Protein AF-A0A950EI61-F1 (afdb_monomer)

Secondary structure (DSSP, 8-state):
--SEEEEEEEETTEEEEEEEE--GGG-EEEEEE-TTS-EEEEEEEEEEEEEEEEEEEETTEEEEEEEEEEEEEEEEEEEE--

Mean predicted aligned error: 3.06 Å

Radius of gyration: 15.69 Å; Cα contacts (8 Å, |Δi|>4): 183; chains: 1; bounding box: 33×26×42 Å

Foldseek 3Di:
DPQWDWDWDDDDQKIKIKIKGHDPVQWDWDWDADPVRAIKIKIKGQFIWMKIFMWGDDPNDTDTPDIDTDGGGDIDMDMDGD

Sequence (82 aa):
GLPTWTVRGRVGRRRLQVTVTQPAEACVAVPYTDPDGATATCTNTERADVEVVLERRSGGAWAIERRWELDGTAHAEVGTRP

Nearest PDB structures (foldseek):
  4ylb-assembly1_D  TM=3.793E-01  e=4.180E+00  Saccharolobus solfataricus 98/2
  4ylc-assembly1_C  TM=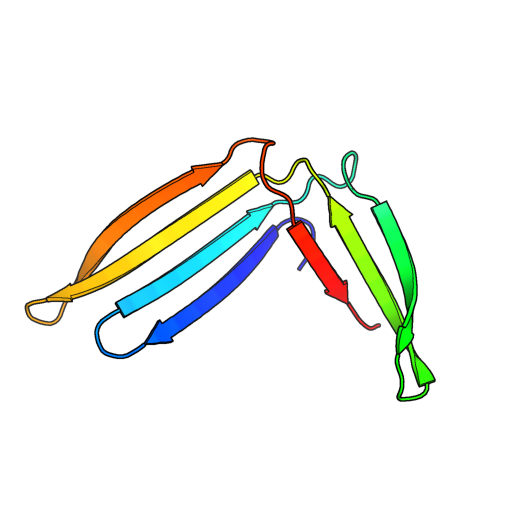3.857E-01  e=5.151E+00  Saccharolobus sol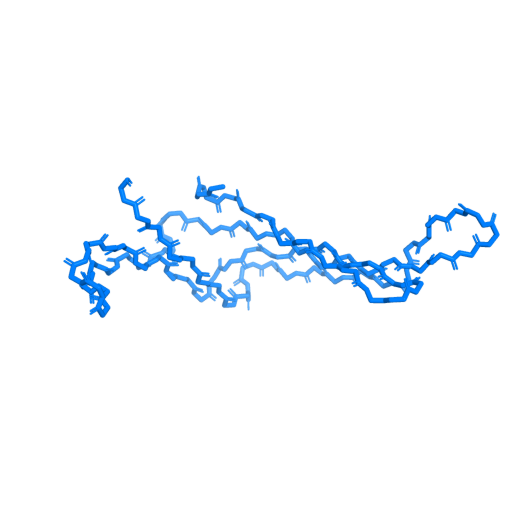fataricus 98/2
  3h4z-assembly3_C  TM=3.722E-01  e=5.427E+00  Escherichia coli
  5tod-assembly2_A  TM=2.919E-01  e=5.427E+00  Homo sapiens
  7lih-assembly1_T  TM=2.313E-01  e=7.4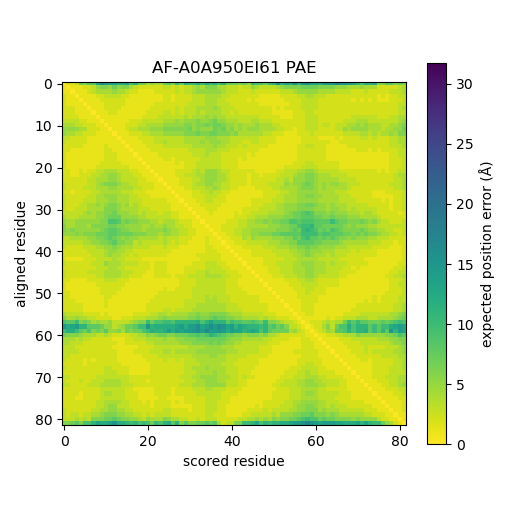25E+00  Mayaro virus

Structure (mmCIF, N/CA/C/O backbone):
data_AF-A0A950EI61-F1
#
_entry.id   AF-A0A950EI61-F1
#
loop_
_atom_site.group_PDB
_atom_site.id
_atom_site.type_symbol
_atom_site.label_atom_id
_atom_site.label_alt_id
_atom_site.label_comp_id
_atom_site.label_asym_id
_atom_site.label_entity_id
_atom_site.label_seq_id
_atom_site.pdbx_PDB_ins_code
_atom_site.Cartn_x
_atom_site.Cartn_y
_atom_site.Cartn_z
_atom_site.occupancy
_atom_site.B_iso_or_equiv
_atom_site.auth_seq_id
_atom_site.auth_comp_id
_atom_site.auth_asym_id
_atom_site.auth_atom_id
_atom_site.pdbx_PDB_model_num
ATOM 1 N N . GLY A 1 1 ? 5.611 4.127 7.719 1.00 84.19 1 GLY A N 1
ATOM 2 C CA . GLY A 1 1 ? 4.703 3.748 8.820 1.00 84.19 1 GLY A CA 1
ATOM 3 C C . GLY A 1 1 ? 3.321 4.247 8.469 1.00 84.19 1 GLY A C 1
ATOM 4 O O . GLY A 1 1 ? 3.116 4.595 7.322 1.00 84.19 1 GLY A O 1
ATOM 5 N N . LEU A 1 2 ? 2.373 4.312 9.394 1.00 92.19 2 LEU A N 1
ATOM 6 C CA . LEU A 1 2 ? 1.147 5.079 9.137 1.00 92.19 2 LEU A CA 1
ATOM 7 C C . LEU A 1 2 ? 1.428 6.588 9.294 1.00 92.19 2 LEU A C 1
ATOM 9 O O . LEU A 1 2 ? 2.331 6.942 10.055 1.00 92.19 2 LEU A O 1
ATOM 13 N N . PRO A 1 3 ? 0.710 7.473 8.578 1.00 95.88 3 PRO A N 1
ATOM 14 C CA . PRO A 1 3 ? -0.316 7.163 7.575 1.00 95.88 3 PRO A CA 1
ATOM 15 C C . PRO A 1 3 ? 0.272 6.763 6.213 1.00 95.88 3 PRO A C 1
ATOM 17 O O . PRO A 1 3 ? -0.411 6.101 5.437 1.00 95.88 3 PRO A O 1
ATOM 20 N N . THR A 1 4 ? 1.536 7.111 5.939 1.00 97.88 4 THR A N 1
ATOM 21 C CA . THR A 1 4 ? 2.176 6.890 4.634 1.00 97.88 4 THR A CA 1
ATOM 22 C C . THR A 1 4 ? 3.315 5.880 4.690 1.00 97.88 4 THR A C 1
ATOM 24 O O . THR A 1 4 ? 4.314 6.046 5.407 1.00 97.88 4 THR A O 1
ATOM 27 N N . TRP A 1 5 ? 3.210 4.844 3.866 1.00 97.69 5 TRP A N 1
ATOM 28 C CA . TRP A 1 5 ? 4.211 3.793 3.744 1.00 97.69 5 TRP A CA 1
ATOM 29 C C . TRP A 1 5 ? 4.533 3.477 2.287 1.00 97.69 5 TRP A C 1
ATOM 31 O O . TRP A 1 5 ? 3.813 3.838 1.360 1.00 97.69 5 TRP A O 1
ATOM 41 N N . THR A 1 6 ? 5.679 2.829 2.085 1.00 98.12 6 THR A N 1
ATOM 42 C CA . THR A 1 6 ? 6.187 2.514 0.752 1.00 98.12 6 THR A CA 1
ATOM 43 C C . THR A 1 6 ? 6.635 1.067 0.685 1.00 98.12 6 THR A C 1
ATOM 45 O O . THR A 1 6 ? 7.421 0.620 1.521 1.00 98.12 6 THR A O 1
ATOM 48 N N . VAL A 1 7 ? 6.208 0.366 -0.362 1.00 97.38 7 VAL A N 1
ATOM 49 C CA . VAL A 1 7 ? 6.737 -0.944 -0.747 1.00 97.38 7 VAL A CA 1
ATOM 50 C C . VAL A 1 7 ? 7.620 -0.771 -1.972 1.00 97.38 7 VAL A C 1
ATOM 52 O O . VAL A 1 7 ? 7.268 -0.079 -2.927 1.00 97.38 7 VAL A O 1
ATOM 55 N N . ARG A 1 8 ? 8.795 -1.402 -1.948 1.00 98.19 8 ARG A N 1
ATOM 56 C CA . ARG A 1 8 ? 9.730 -1.415 -3.074 1.00 98.19 8 ARG A CA 1
ATOM 57 C C . ARG A 1 8 ? 10.027 -2.849 -3.472 1.00 98.19 8 ARG A C 1
ATOM 59 O O . ARG A 1 8 ? 10.288 -3.688 -2.617 1.00 98.19 8 ARG A O 1
ATOM 66 N N . GLY A 1 9 ? 10.034 -3.110 -4.773 1.00 97.94 9 GLY A N 1
ATOM 67 C CA . GLY A 1 9 ? 10.345 -4.419 -5.339 1.00 97.94 9 GLY A CA 1
ATOM 68 C C . GLY A 1 9 ? 11.223 -4.295 -6.575 1.00 97.94 9 GLY A C 1
ATOM 69 O O . GLY A 1 9 ? 11.217 -3.273 -7.259 1.00 97.94 9 GLY A O 1
ATOM 70 N N . ARG A 1 10 ? 12.000 -5.333 -6.888 1.00 97.50 10 ARG A N 1
ATOM 71 C CA . ARG A 1 10 ? 12.813 -5.380 -8.110 1.00 97.50 10 ARG A CA 1
ATOM 72 C C . ARG A 1 10 ? 12.815 -6.783 -8.695 1.00 97.50 10 ARG A C 1
ATOM 74 O O . ARG A 1 10 ? 13.126 -7.733 -7.989 1.00 97.50 10 ARG A O 1
ATOM 81 N N . VAL A 1 11 ? 12.548 -6.890 -9.994 1.00 96.56 11 VAL A N 1
ATOM 82 C CA . VAL A 1 11 ? 12.616 -8.141 -10.761 1.00 96.56 11 VAL A CA 1
ATOM 83 C C . VAL A 1 11 ? 13.335 -7.870 -12.079 1.00 96.56 11 VAL A C 1
ATOM 85 O O . VAL A 1 11 ? 12.871 -7.104 -12.926 1.00 96.56 11 VAL A O 1
ATOM 88 N N . GLY A 1 12 ? 14.507 -8.483 -12.254 1.00 95.69 12 GLY A N 1
ATOM 89 C CA . GLY A 1 12 ? 15.354 -8.278 -13.429 1.00 95.69 12 GLY A CA 1
ATOM 90 C C . GLY A 1 12 ? 15.683 -6.799 -13.662 1.00 95.69 12 GLY A C 1
ATOM 91 O O . GLY A 1 12 ? 16.257 -6.128 -12.804 1.00 95.69 12 GLY A O 1
ATOM 92 N N . ARG A 1 13 ? 15.311 -6.285 -14.841 1.00 97.25 13 ARG A N 1
ATOM 93 C CA . ARG A 1 13 ? 15.500 -4.877 -15.235 1.00 97.25 13 ARG A CA 1
ATOM 94 C C . ARG A 1 13 ? 14.306 -3.987 -14.897 1.00 97.25 13 ARG A C 1
ATOM 96 O O . ARG A 1 13 ? 14.213 -2.904 -15.462 1.00 97.25 13 ARG A O 1
ATOM 103 N N . ARG A 1 14 ? 13.399 -4.424 -14.023 1.00 98.31 14 ARG A N 1
ATOM 104 C CA . ARG A 1 14 ? 12.256 -3.634 -13.553 1.00 98.31 14 ARG A CA 1
ATOM 105 C C . ARG A 1 14 ? 12.332 -3.414 -12.053 1.00 98.31 14 ARG A C 1
ATOM 107 O O . ARG A 1 14 ? 12.703 -4.333 -11.324 1.00 98.31 14 ARG A O 1
ATOM 114 N N . ARG A 1 15 ? 11.965 -2.221 -11.593 1.00 98.06 15 ARG A N 1
ATOM 115 C CA . ARG A 1 15 ? 11.721 -1.942 -10.174 1.00 98.06 15 ARG A CA 1
ATOM 116 C C . ARG A 1 15 ? 10.373 -1.259 -9.998 1.00 98.06 15 ARG A C 1
ATOM 118 O O . ARG A 1 15 ? 9.958 -0.491 -10.858 1.00 98.06 15 ARG A O 1
ATOM 125 N N . LEU A 1 16 ? 9.714 -1.586 -8.900 1.00 98.50 16 LEU A N 1
ATOM 126 C CA . LEU A 1 16 ? 8.406 -1.101 -8.502 1.00 98.50 16 LEU A CA 1
ATOM 127 C C . LEU A 1 16 ? 8.569 -0.289 -7.218 1.00 98.50 16 LEU A C 1
ATOM 129 O O . LEU A 1 16 ? 9.248 -0.741 -6.292 1.00 98.50 16 LEU A O 1
ATOM 133 N N . GLN A 1 17 ? 7.922 0.866 -7.155 1.00 98.69 17 GLN A N 1
ATOM 134 C CA . GLN A 1 17 ? 7.652 1.585 -5.920 1.00 98.69 17 GLN A CA 1
ATOM 135 C C . GLN A 1 17 ? 6.144 1.797 -5.813 1.00 98.69 17 GLN A C 1
ATOM 137 O O . GLN A 1 17 ? 5.534 2.313 -6.743 1.00 98.69 17 GLN A O 1
ATOM 142 N N . VAL A 1 18 ? 5.559 1.391 -4.692 1.00 98.62 18 VAL A N 1
ATOM 143 C CA . VAL A 1 18 ? 4.165 1.673 -4.343 1.00 98.62 18 VAL A CA 1
ATOM 144 C C . VAL A 1 18 ? 4.186 2.541 -3.100 1.00 98.62 18 VAL A C 1
ATOM 146 O O . VAL A 1 18 ? 4.677 2.092 -2.065 1.00 98.62 18 VAL A O 1
ATOM 149 N N . THR A 1 19 ? 3.701 3.771 -3.204 1.00 98.75 19 THR A N 1
ATOM 150 C CA . THR A 1 19 ? 3.514 4.678 -2.070 1.00 98.75 19 THR A CA 1
ATOM 151 C C . THR A 1 19 ? 2.034 4.700 -1.734 1.00 98.75 19 THR A C 1
ATOM 153 O O . THR A 1 19 ? 1.222 4.952 -2.616 1.00 98.75 19 THR A O 1
ATOM 156 N N . VAL A 1 20 ? 1.695 4.429 -0.480 1.00 98.69 20 VAL A N 1
ATOM 157 C CA . VAL A 1 20 ? 0.319 4.374 0.017 1.00 98.69 20 VAL A CA 1
ATOM 158 C C . VAL A 1 20 ? 0.170 5.387 1.138 1.00 98.69 20 VAL A C 1
ATOM 160 O O . VAL A 1 20 ? 0.989 5.384 2.057 1.00 98.69 20 VAL A O 1
ATOM 163 N N . THR A 1 21 ? -0.878 6.202 1.094 1.00 98.62 21 THR A N 1
ATOM 164 C CA . THR A 1 21 ? -1.317 7.059 2.199 1.00 98.62 21 THR A CA 1
ATOM 165 C C . THR A 1 21 ? -2.705 6.615 2.641 1.00 98.62 21 THR A C 1
ATOM 167 O O . THR A 1 21 ? -3.627 6.559 1.834 1.00 98.62 21 THR A O 1
ATOM 170 N N . GLN A 1 22 ? -2.848 6.283 3.924 1.00 97.75 22 GLN A N 1
ATOM 171 C CA . GLN A 1 22 ? -4.107 5.860 4.538 1.00 97.75 22 GLN A CA 1
ATOM 172 C C . GLN A 1 22 ? -4.559 6.937 5.542 1.00 97.75 22 GLN A C 1
ATOM 174 O O . GLN A 1 22 ? -3.979 7.012 6.632 1.00 97.75 22 GLN A O 1
ATOM 179 N N . PRO A 1 23 ? -5.537 7.798 5.198 1.00 95.06 23 PRO A N 1
ATOM 180 C CA . PRO A 1 23 ? -6.068 8.807 6.115 1.00 95.06 23 PRO A CA 1
ATOM 181 C C . PRO A 1 23 ? -6.672 8.131 7.348 1.00 95.06 23 PRO A C 1
ATOM 183 O O . PRO A 1 23 ? -7.466 7.197 7.218 1.00 95.06 23 PRO A O 1
ATOM 186 N N . ALA A 1 24 ? -6.288 8.565 8.549 1.00 94.88 24 ALA A N 1
ATOM 187 C CA . ALA A 1 24 ? -6.648 7.873 9.789 1.00 94.88 24 ALA A CA 1
ATOM 188 C C . ALA A 1 24 ? -8.170 7.826 10.011 1.00 94.88 24 ALA A C 1
ATOM 190 O O . ALA A 1 24 ? -8.703 6.824 10.478 1.00 94.88 24 ALA A O 1
ATOM 191 N N . GLU A 1 25 ? -8.871 8.884 9.614 1.00 96.31 25 GLU A N 1
ATOM 192 C CA . GLU A 1 25 ? -10.326 9.022 9.639 1.00 96.31 25 GLU A CA 1
ATOM 193 C C . GLU A 1 25 ? -11.060 8.040 8.715 1.00 96.31 25 GLU A C 1
ATOM 195 O O . GLU A 1 25 ? -12.247 7.785 8.905 1.00 96.31 25 GLU A O 1
ATOM 200 N N . ALA A 1 26 ? -10.356 7.478 7.731 1.00 96.12 26 ALA A N 1
ATOM 201 C CA . ALA A 1 26 ? -10.879 6.508 6.780 1.00 96.12 26 ALA A CA 1
ATOM 202 C C . ALA A 1 26 ? -10.355 5.086 7.042 1.00 96.12 26 ALA A C 1
ATOM 204 O O . ALA A 1 26 ? -10.548 4.201 6.207 1.00 96.12 26 ALA A O 1
ATOM 205 N N . CYS A 1 27 ? -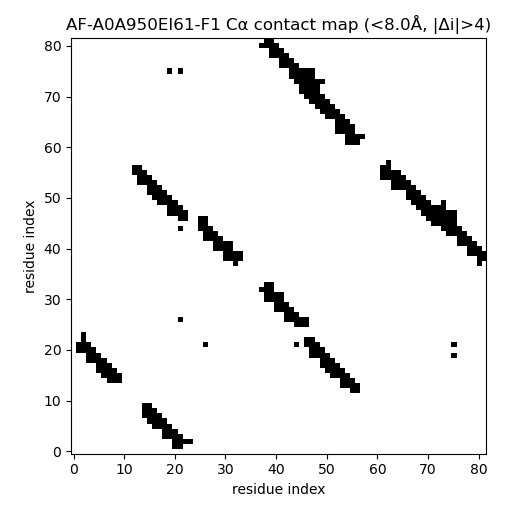9.678 4.860 8.172 1.00 97.94 27 CYS A N 1
ATOM 206 C CA . CYS A 1 27 ? -9.099 3.570 8.530 1.00 97.94 27 CYS A CA 1
ATOM 207 C C . CYS A 1 27 ? -9.914 2.828 9.593 1.00 97.94 27 CYS A C 1
ATOM 209 O O . CYS A 1 27 ? -10.461 3.421 10.522 1.00 97.94 27 CYS A O 1
ATOM 211 N N . VAL A 1 28 ? -9.886 1.501 9.512 1.00 98.00 28 VAL A N 1
ATOM 212 C CA . VAL A 1 28 ? -10.272 0.590 10.591 1.00 98.00 28 VAL A CA 1
ATOM 213 C C . VAL A 1 28 ? -9.006 -0.066 11.132 1.00 98.00 28 VAL A C 1
ATOM 215 O O . VAL A 1 28 ? -8.227 -0.632 10.367 1.00 98.00 28 VAL A O 1
ATOM 218 N N . ALA A 1 29 ? -8.800 0.005 12.448 1.00 97.12 29 ALA A N 1
ATOM 219 C CA . ALA A 1 29 ? -7.689 -0.648 13.135 1.00 97.12 29 ALA A CA 1
ATOM 220 C C . ALA A 1 29 ? -8.213 -1.792 14.011 1.00 97.12 29 ALA A C 1
ATOM 222 O O . ALA A 1 29 ? -9.032 -1.569 14.904 1.00 97.12 29 ALA A O 1
ATOM 223 N N . VAL A 1 30 ? -7.738 -3.012 13.761 1.00 97.44 30 VAL A N 1
ATOM 224 C CA . VAL A 1 30 ? -8.178 -4.230 14.449 1.00 97.44 30 VAL A CA 1
ATOM 225 C C . VAL A 1 30 ? -6.984 -4.888 15.147 1.00 97.44 30 VAL A C 1
ATOM 227 O O . VAL A 1 30 ? -6.034 -5.288 14.467 1.00 97.44 30 VAL A O 1
ATOM 230 N N . PRO A 1 31 ? -6.996 -5.018 16.487 1.00 97.06 31 PRO A N 1
ATOM 231 C CA . PRO A 1 31 ? -5.980 -5.778 17.201 1.00 97.06 31 PRO A CA 1
ATOM 232 C C . PRO A 1 31 ? -6.205 -7.284 17.025 1.00 97.06 31 PRO A C 1
ATOM 234 O O . PRO A 1 31 ? -7.342 -7.758 17.025 1.00 97.06 31 PRO A O 1
ATOM 237 N N . TYR A 1 32 ? -5.120 -8.045 16.918 1.00 96.00 32 TYR A N 1
ATOM 238 C CA . TYR A 1 32 ? -5.151 -9.502 16.831 1.00 96.00 32 TYR A CA 1
ATOM 239 C C . TYR A 1 32 ? -3.901 -10.129 17.462 1.00 96.00 32 TYR A C 1
ATOM 241 O O . TYR A 1 32 ? -2.933 -9.444 17.803 1.00 96.00 32 TYR A O 1
ATOM 249 N N . THR A 1 33 ? -3.944 -11.447 17.647 1.00 97.00 33 THR A N 1
ATOM 250 C CA . THR A 1 33 ? -2.809 -12.244 18.118 1.00 97.00 33 THR A CA 1
ATOM 251 C C . THR A 1 33 ? -2.245 -13.027 16.942 1.00 97.00 33 THR A C 1
ATOM 253 O O . THR A 1 33 ? -2.972 -13.779 16.292 1.00 97.00 33 THR A O 1
ATOM 256 N N . ASP A 1 34 ? -0.962 -12.834 16.658 1.00 94.31 34 ASP A N 1
ATOM 257 C CA . ASP A 1 34 ? -0.240 -13.598 15.647 1.00 94.31 34 ASP A CA 1
ATOM 258 C C . ASP A 1 34 ? -0.091 -15.075 16.071 1.00 94.31 34 ASP A C 1
ATOM 260 O O . ASP A 1 34 ? -0.173 -15.397 17.260 1.00 94.31 34 ASP A O 1
ATOM 264 N N . PRO A 1 35 ? 0.177 -16.006 15.133 1.00 95.00 35 PRO A N 1
ATOM 265 C CA . PRO A 1 35 ? 0.366 -17.426 15.456 1.00 95.00 35 PRO A CA 1
ATOM 266 C C . PRO A 1 35 ? 1.505 -17.717 16.446 1.00 95.00 35 PRO A C 1
ATOM 268 O O . PRO A 1 35 ? 1.523 -18.776 17.067 1.00 95.00 35 PRO A O 1
ATOM 271 N N . ASP A 1 36 ? 2.457 -16.792 16.587 1.00 95.94 36 ASP A N 1
ATOM 272 C CA . ASP A 1 36 ? 3.555 -16.855 17.558 1.00 95.94 36 ASP A CA 1
ATOM 273 C C . ASP A 1 36 ? 3.166 -16.334 18.959 1.00 95.94 36 ASP A C 1
ATOM 275 O O . ASP A 1 36 ? 3.997 -16.323 19.866 1.00 95.94 36 ASP A O 1
ATOM 279 N N . GLY A 1 37 ? 1.908 -15.925 19.154 1.00 96.00 37 GLY A N 1
ATOM 280 C CA . GLY A 1 37 ? 1.379 -15.388 20.407 1.00 96.00 37 GLY A CA 1
ATOM 281 C C . GLY A 1 37 ? 1.616 -13.888 20.608 1.00 96.00 37 GLY A C 1
ATOM 282 O O . GLY A 1 37 ? 1.128 -13.337 21.596 1.00 96.00 37 GLY A O 1
ATOM 283 N N . ALA A 1 38 ? 2.331 -13.208 19.705 1.00 96.12 38 ALA A N 1
ATOM 284 C CA . ALA A 1 38 ? 2.544 -11.766 19.795 1.00 96.12 38 ALA A CA 1
ATOM 285 C C . ALA A 1 38 ? 1.262 -10.984 19.466 1.00 96.12 38 ALA A C 1
ATOM 287 O O . ALA A 1 38 ? 0.431 -11.426 18.674 1.00 96.12 38 ALA A O 1
ATOM 288 N N . THR A 1 39 ? 1.098 -9.797 20.052 1.00 97.25 39 THR A N 1
ATOM 289 C CA . THR A 1 39 ? 0.026 -8.877 19.656 1.00 97.25 39 THR A CA 1
ATOM 290 C C . THR A 1 39 ? 0.437 -8.065 18.432 1.00 97.25 39 THR A C 1
ATOM 292 O O . THR A 1 39 ? 1.588 -7.646 18.290 1.00 97.25 39 THR A O 1
ATOM 295 N N . ALA A 1 40 ? -0.529 -7.819 17.557 1.00 97.12 40 ALA A N 1
ATOM 296 C CA . ALA A 1 40 ? -0.377 -6.993 16.374 1.00 97.12 40 ALA A CA 1
ATOM 297 C C . ALA A 1 40 ? -1.652 -6.177 16.131 1.00 97.12 40 ALA A C 1
ATOM 299 O O . ALA A 1 40 ? -2.723 -6.484 16.659 1.00 97.12 40 ALA A O 1
ATOM 300 N N . THR A 1 41 ? -1.530 -5.136 15.316 1.00 97.12 41 THR A N 1
ATOM 301 C CA . THR A 1 41 ? -2.653 -4.323 14.845 1.00 97.12 41 THR A CA 1
ATOM 302 C C . THR A 1 41 ? -2.651 -4.326 13.330 1.00 97.12 41 THR A C 1
ATOM 304 O O . THR A 1 41 ? -1.645 -3.977 12.715 1.00 97.12 41 THR A O 1
ATOM 307 N N . CYS A 1 42 ? -3.777 -4.704 12.734 1.00 96.88 42 CYS A N 1
ATOM 308 C CA . CYS A 1 42 ? -4.031 -4.550 11.311 1.00 96.88 42 CYS A CA 1
ATOM 309 C C . CYS A 1 42 ? -4.776 -3.230 11.101 1.00 96.88 42 CYS A C 1
ATOM 311 O O . CYS A 1 42 ? -5.836 -3.027 11.692 1.00 96.88 42 CYS A O 1
ATOM 313 N N . THR A 1 43 ? -4.224 -2.338 10.281 1.00 97.88 43 THR A N 1
ATOM 314 C CA . THR A 1 43 ? -4.892 -1.100 9.870 1.00 97.88 43 THR A CA 1
ATOM 315 C C . THR A 1 43 ? -5.238 -1.185 8.394 1.00 97.88 43 THR A C 1
ATOM 317 O O . THR A 1 43 ? -4.337 -1.274 7.557 1.00 97.88 43 THR A O 1
ATOM 320 N N . ASN A 1 44 ? -6.533 -1.124 8.093 1.00 97.94 44 ASN A N 1
ATOM 321 C CA . ASN A 1 44 ? -7.102 -1.255 6.758 1.00 97.94 44 ASN A CA 1
ATOM 322 C C . ASN A 1 44 ? -7.896 -0.001 6.353 1.00 97.94 44 ASN A C 1
ATOM 324 O O . ASN A 1 44 ? -8.508 0.646 7.204 1.00 97.94 44 ASN A O 1
ATOM 328 N N . THR A 1 45 ? -7.928 0.320 5.060 1.00 98.25 45 THR A N 1
ATOM 329 C CA . THR A 1 45 ? -8.856 1.295 4.474 1.00 98.25 45 THR A CA 1
ATOM 330 C C . THR A 1 45 ? -9.274 0.897 3.056 1.00 98.25 45 THR A C 1
ATOM 332 O O . THR A 1 45 ? -8.474 0.369 2.290 1.00 98.25 45 THR A O 1
ATOM 335 N N . GLU A 1 46 ? -10.510 1.233 2.679 1.00 97.94 46 GLU A N 1
ATOM 336 C CA . GLU A 1 46 ? -11.023 1.170 1.296 1.00 97.94 46 GLU A CA 1
ATOM 337 C C . GLU A 1 46 ? -10.827 2.498 0.529 1.00 97.94 46 GLU A C 1
ATOM 339 O O . GLU A 1 46 ? -11.346 2.678 -0.574 1.00 97.94 46 GLU A O 1
ATOM 344 N N . ARG A 1 47 ? -10.167 3.484 1.153 1.00 97.88 47 ARG A N 1
ATOM 345 C CA . ARG A 1 47 ? -10.078 4.883 0.701 1.00 97.88 47 ARG A CA 1
ATOM 346 C C . ARG A 1 47 ? -8.649 5.428 0.786 1.00 97.88 47 ARG A C 1
ATOM 348 O O . ARG A 1 47 ? -8.448 6.575 1.171 1.00 97.88 47 ARG A O 1
ATOM 355 N N . ALA A 1 48 ? -7.653 4.609 0.462 1.00 98.38 48 ALA A N 1
ATOM 356 C CA . ALA A 1 48 ? -6.268 5.061 0.392 1.00 98.38 48 ALA A CA 1
ATOM 357 C C . ALA A 1 48 ? -5.975 5.828 -0.903 1.00 98.38 48 ALA A C 1
ATOM 359 O O . ALA A 1 48 ? -6.548 5.539 -1.962 1.00 98.38 48 ALA A O 1
ATOM 360 N N . ASP A 1 49 ? -4.987 6.714 -0.807 1.00 98.62 49 ASP A N 1
ATOM 361 C CA . ASP A 1 49 ? -4.296 7.290 -1.955 1.00 98.62 49 ASP A CA 1
ATOM 362 C C . ASP A 1 49 ? -3.072 6.437 -2.274 1.00 98.62 49 ASP A C 1
ATOM 364 O O . ASP A 1 49 ? -2.272 6.123 -1.383 1.00 98.62 49 ASP A O 1
ATOM 368 N N . VAL A 1 50 ? -2.908 6.051 -3.538 1.00 98.69 50 VAL A N 1
ATOM 369 C CA . VAL A 1 50 ? -1.804 5.188 -3.964 1.00 98.69 50 VAL A CA 1
ATOM 370 C C . VAL A 1 50 ? -1.146 5.705 -5.233 1.00 98.69 50 VAL A C 1
ATOM 372 O O . VAL A 1 50 ? -1.787 5.899 -6.262 1.00 98.69 50 VAL A O 1
ATOM 375 N N . GLU A 1 51 ? 0.178 5.829 -5.178 1.00 98.81 51 GLU A N 1
ATOM 376 C CA . GLU A 1 51 ? 1.031 6.016 -6.346 1.00 98.81 51 GLU A CA 1
ATOM 377 C C . GLU A 1 51 ? 1.800 4.721 -6.625 1.00 98.81 51 GLU A C 1
ATOM 379 O O . GLU A 1 51 ? 2.564 4.236 -5.786 1.00 98.81 51 GLU A O 1
ATOM 384 N N . VAL A 1 52 ? 1.636 4.173 -7.829 1.00 98.69 52 VAL A N 1
ATOM 385 C CA . VAL A 1 52 ? 2.394 3.016 -8.313 1.00 98.69 52 VAL A CA 1
ATOM 386 C C . VAL A 1 52 ? 3.337 3.469 -9.418 1.00 98.69 52 VAL A C 1
ATOM 388 O O . VAL A 1 52 ? 2.896 3.863 -10.496 1.00 98.69 52 VAL A O 1
ATOM 391 N N . VAL A 1 53 ? 4.644 3.358 -9.190 1.00 98.81 53 VAL A N 1
ATOM 392 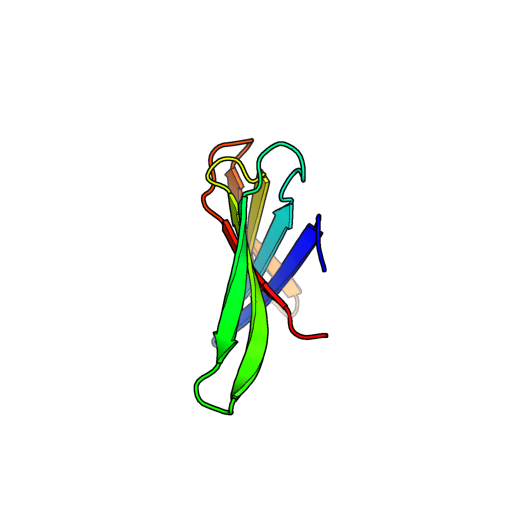C CA . VAL A 1 53 ? 5.687 3.678 -10.171 1.00 98.81 53 VAL A CA 1
ATOM 393 C C . VAL A 1 53 ? 6.426 2.406 -10.568 1.00 98.81 53 VAL A C 1
ATOM 395 O O . VAL A 1 53 ? 7.097 1.775 -9.749 1.00 98.81 53 VAL A O 1
ATOM 398 N N . LEU A 1 54 ? 6.335 2.039 -11.845 1.00 98.69 54 LEU A N 1
ATOM 399 C CA . LEU A 1 54 ? 7.127 0.975 -12.451 1.00 98.69 54 LEU A CA 1
ATOM 400 C C . LEU A 1 54 ? 8.208 1.599 -13.328 1.00 98.69 54 LEU A C 1
ATOM 402 O O . LEU A 1 54 ? 7.912 2.328 -14.274 1.00 98.69 54 LEU A O 1
ATOM 406 N N . GLU A 1 55 ? 9.463 1.264 -13.065 1.00 98.69 55 GLU A N 1
ATOM 407 C CA . GLU A 1 55 ? 10.608 1.722 -13.846 1.00 98.69 55 GLU A CA 1
ATOM 408 C C . GLU A 1 55 ? 11.322 0.553 -14.517 1.00 98.69 55 GLU A C 1
ATOM 410 O O . GLU A 1 55 ? 11.458 -0.529 -13.941 1.00 98.69 55 GLU A O 1
ATOM 415 N N . ARG A 1 56 ? 11.870 0.803 -15.708 1.00 98.38 56 ARG A N 1
ATOM 416 C CA . ARG A 1 56 ? 12.711 -0.133 -16.455 1.00 98.38 56 ARG A CA 1
ATOM 417 C C . ARG A 1 56 ? 14.116 0.415 -16.625 1.00 98.38 56 ARG A C 1
ATOM 419 O O . ARG A 1 56 ? 14.309 1.586 -16.943 1.00 98.38 56 ARG A O 1
ATOM 426 N N . ARG A 1 57 ? 15.116 -0.450 -16.464 1.00 97.31 57 ARG A N 1
ATOM 427 C CA . ARG A 1 57 ? 16.515 -0.108 -16.715 1.00 97.31 57 ARG A CA 1
ATOM 428 C C . ARG A 1 57 ? 16.808 -0.150 -18.214 1.00 97.31 57 ARG A C 1
ATOM 430 O O . ARG A 1 57 ? 16.701 -1.212 -18.830 1.00 97.31 57 ARG A O 1
ATOM 437 N N . SER A 1 58 ? 17.221 0.981 -18.778 1.00 93.38 58 SER A N 1
ATOM 438 C CA . SER A 1 58 ? 17.651 1.135 -20.173 1.00 93.38 58 SER A CA 1
ATOM 439 C C . SER A 1 58 ? 18.862 2.064 -20.238 1.00 93.38 58 SER A C 1
ATOM 441 O O . SER A 1 58 ? 18.888 3.081 -19.554 1.00 93.38 58 SER A O 1
ATOM 443 N N . GLY A 1 59 ? 19.892 1.704 -21.012 1.00 89.44 59 GLY A N 1
ATOM 444 C CA . GLY A 1 59 ? 21.076 2.560 -21.192 1.00 89.44 59 GLY A CA 1
ATOM 445 C C . GLY A 1 59 ? 21.799 2.950 -19.894 1.00 89.44 59 GLY A C 1
ATOM 446 O O . GLY A 1 59 ? 22.357 4.034 -19.806 1.00 89.44 59 GLY A O 1
ATOM 447 N N . GLY A 1 60 ? 21.748 2.106 -18.856 1.00 92.00 60 GLY A N 1
ATOM 448 C CA . GLY A 1 60 ? 22.363 2.383 -17.548 1.00 92.00 60 GLY A CA 1
ATOM 449 C C . GLY A 1 60 ? 21.513 3.225 -16.587 1.00 92.00 60 GLY A C 1
ATOM 450 O O . GLY A 1 60 ? 21.799 3.226 -15.388 1.00 92.00 60 GLY A O 1
ATOM 451 N N . ALA A 1 61 ? 20.428 3.837 -17.061 1.00 95.38 61 ALA A N 1
ATOM 452 C CA . ALA A 1 61 ? 19.498 4.621 -16.256 1.00 95.38 61 ALA A CA 1
ATOM 453 C C . ALA A 1 61 ? 18.194 3.855 -15.985 1.00 95.38 61 ALA A C 1
ATOM 455 O O . ALA A 1 61 ? 17.826 2.929 -16.712 1.00 95.38 61 ALA A O 1
ATOM 456 N N . TRP A 1 62 ? 17.501 4.228 -14.911 1.00 97.00 62 TRP A N 1
ATOM 457 C CA . TRP A 1 62 ? 16.106 3.847 -14.700 1.00 97.00 62 TRP A CA 1
ATOM 458 C C . TRP A 1 62 ? 15.219 4.896 -15.362 1.00 97.00 62 TRP A C 1
ATOM 460 O O . TRP A 1 62 ? 15.465 6.088 -15.207 1.00 97.00 62 TRP A O 1
ATOM 470 N N . ALA A 1 63 ? 14.214 4.449 -16.105 1.00 97.31 63 ALA A N 1
ATOM 471 C CA . ALA A 1 63 ? 13.200 5.311 -16.688 1.00 97.31 63 ALA A CA 1
ATOM 472 C C . ALA A 1 63 ? 11.819 4.782 -16.308 1.00 97.31 63 ALA A C 1
ATOM 474 O O . ALA A 1 63 ? 11.617 3.564 -16.277 1.00 97.31 63 ALA A O 1
ATOM 475 N N . ILE A 1 64 ? 10.878 5.687 -16.040 1.00 98.06 64 ILE A N 1
ATOM 476 C CA . ILE A 1 64 ? 9.484 5.331 -15.765 1.00 98.06 64 ILE A CA 1
ATOM 477 C C . ILE A 1 64 ? 8.927 4.589 -16.986 1.00 98.06 64 ILE A C 1
ATOM 479 O O . ILE A 1 64 ? 8.8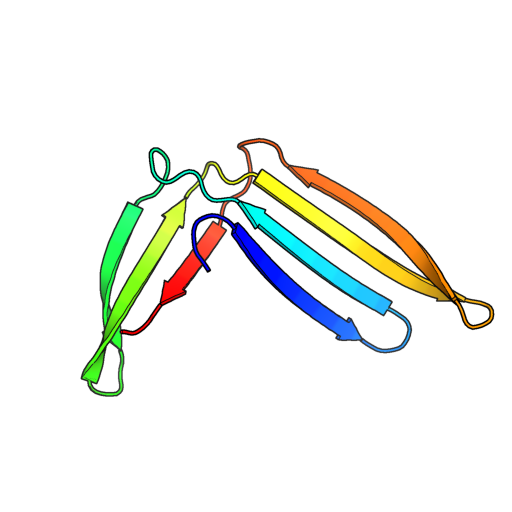94 5.112 -18.097 1.00 98.06 64 ILE A O 1
ATOM 483 N N . GLU A 1 65 ? 8.527 3.338 -16.776 1.00 98.06 65 GLU A N 1
ATOM 484 C CA . GLU A 1 65 ? 7.833 2.504 -17.759 1.00 98.06 65 GLU A CA 1
ATOM 485 C C . GLU A 1 65 ? 6.322 2.761 -17.681 1.00 98.06 65 GLU A C 1
ATOM 487 O O . GLU A 1 65 ? 5.655 2.878 -18.715 1.00 98.06 65 GLU A O 1
ATOM 492 N N . ARG A 1 66 ? 5.792 2.867 -16.454 1.00 98.50 66 ARG A N 1
ATOM 493 C CA . ARG A 1 66 ? 4.389 3.169 -16.146 1.00 98.50 66 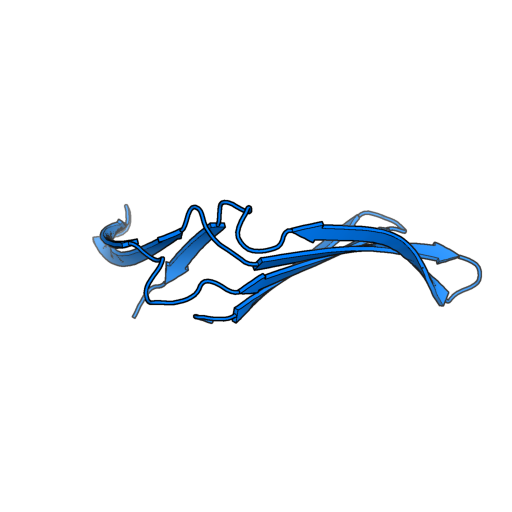ARG A CA 1
ATOM 494 C C . ARG A 1 66 ? 4.261 3.880 -14.797 1.00 98.50 66 ARG A C 1
ATOM 496 O O . ARG A 1 66 ? 5.063 3.650 -13.893 1.00 98.50 66 ARG A O 1
ATOM 503 N N . ARG A 1 67 ? 3.212 4.691 -14.674 1.00 98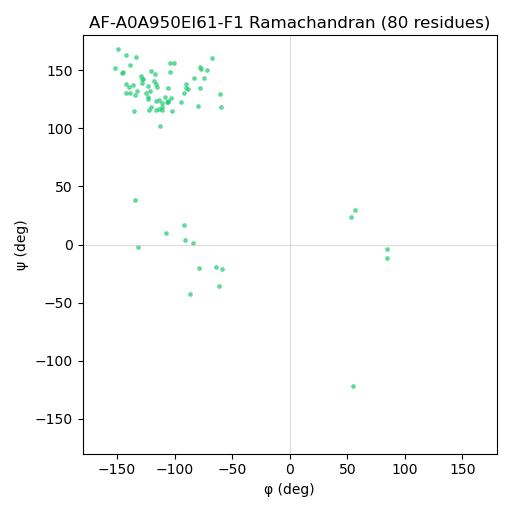.62 67 ARG A N 1
ATOM 504 C CA . ARG A 1 67 ? 2.762 5.322 -13.432 1.00 98.62 67 ARG A CA 1
ATOM 505 C C . ARG A 1 67 ? 1.245 5.191 -13.348 1.00 98.62 67 ARG A C 1
ATOM 507 O O . ARG A 1 67 ? 0.574 5.391 -14.359 1.00 98.62 67 ARG A O 1
ATOM 514 N N . TRP A 1 68 ? 0.743 4.865 -12.166 1.00 98.69 68 TRP A N 1
ATOM 515 C CA . TRP A 1 68 ? -0.680 4.894 -11.842 1.00 98.69 68 TRP A CA 1
ATOM 516 C C . TRP A 1 68 ? -0.892 5.696 -10.567 1.00 98.69 68 TRP A C 1
ATOM 518 O O . TRP A 1 68 ? -0.081 5.613 -9.645 1.00 98.69 68 TRP A O 1
ATOM 528 N N . GLU A 1 69 ? -1.987 6.442 -10.540 1.00 98.56 69 GLU A N 1
ATOM 529 C CA . GLU A 1 69 ? -2.447 7.211 -9.390 1.00 98.56 69 GLU A CA 1
ATOM 530 C C . GLU A 1 69 ? -3.880 6.788 -9.088 1.00 98.56 69 GLU A C 1
ATOM 532 O O . GLU A 1 69 ? -4.710 6.689 -9.995 1.00 98.56 69 GLU A O 1
ATOM 537 N N . LEU A 1 70 ? -4.131 6.478 -7.823 1.00 98.44 70 LEU A N 1
ATOM 538 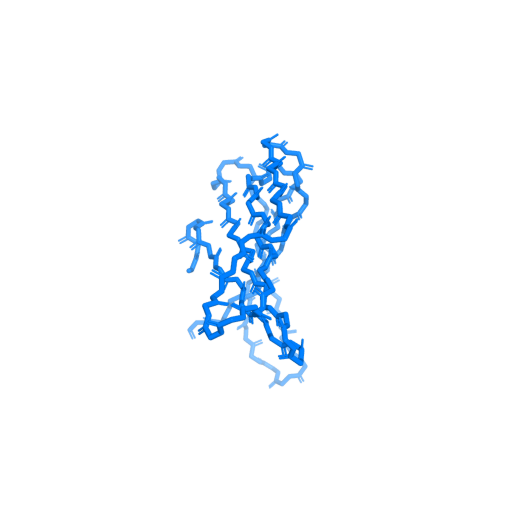C CA . LEU A 1 70 ? -5.437 6.155 -7.280 1.00 98.44 70 LEU A CA 1
ATOM 539 C C . LEU A 1 70 ? -5.692 7.160 -6.161 1.00 98.44 70 LEU A C 1
ATOM 541 O O . LEU A 1 70 ? -4.951 7.172 -5.184 1.00 98.44 70 LEU A O 1
ATOM 545 N N . ASP A 1 71 ? -6.701 8.003 -6.334 1.00 97.88 71 ASP A N 1
ATOM 546 C CA . ASP A 1 71 ? -7.104 9.038 -5.377 1.00 97.88 71 ASP A CA 1
ATOM 547 C C . ASP A 1 71 ? -8.346 8.541 -4.630 1.00 97.88 71 ASP A C 1
ATOM 549 O O . ASP A 1 71 ? -9.363 8.242 -5.265 1.00 97.88 71 ASP A O 1
ATOM 553 N N . GLY A 1 72 ? -8.231 8.319 -3.319 1.00 97.44 72 GLY A N 1
ATOM 554 C CA . GLY A 1 72 ? -9.311 7.872 -2.432 1.00 97.44 72 GLY A CA 1
ATOM 555 C C . GLY A 1 72 ? -10.064 6.607 -2.870 1.00 97.44 72 GLY A C 1
ATOM 556 O O . GLY A 1 72 ? -11.238 6.429 -2.520 1.00 97.44 72 GLY A O 1
ATOM 557 N N . THR A 1 73 ? -9.432 5.758 -3.683 1.00 97.75 73 THR A N 1
ATOM 558 C CA . THR A 1 73 ? -10.066 4.619 -4.380 1.00 97.75 73 THR A CA 1
ATOM 559 C C . THR A 1 73 ? -9.297 3.312 -4.235 1.00 97.75 73 THR A C 1
ATOM 561 O O . THR A 1 73 ? -9.750 2.281 -4.733 1.00 97.75 73 THR A O 1
ATOM 564 N N . ALA A 1 74 ? -8.146 3.328 -3.562 1.00 97.94 74 ALA A N 1
ATOM 565 C CA . ALA A 1 74 ? -7.387 2.120 -3.308 1.00 97.94 74 ALA A CA 1
ATOM 566 C C . ALA A 1 74 ? -7.803 1.467 -1.986 1.00 97.94 74 ALA A C 1
ATOM 568 O O . ALA A 1 74 ? -7.935 2.132 -0.957 1.00 97.94 74 ALA A O 1
ATOM 569 N N . HIS A 1 75 ? -7.909 0.142 -2.012 1.00 98.06 75 HIS A N 1
ATOM 570 C CA . HIS A 1 75 ? -7.858 -0.673 -0.809 1.00 98.06 75 HIS A CA 1
ATOM 571 C C . HIS A 1 75 ? -6.402 -0.821 -0.354 1.00 98.06 75 HIS A C 1
ATOM 573 O O . HIS A 1 75 ? -5.526 -1.125 -1.172 1.00 98.06 75 HIS A O 1
ATOM 579 N N . ALA A 1 76 ? -6.138 -0.650 0.938 1.00 98.06 76 ALA A N 1
ATOM 580 C CA . ALA A 1 76 ? -4.821 -0.854 1.523 1.00 98.06 76 ALA A CA 1
ATOM 581 C C . ALA A 1 76 ? -4.905 -1.431 2.942 1.00 98.06 76 ALA A C 1
ATOM 583 O O . ALA A 1 76 ? -5.836 -1.147 3.692 1.00 98.06 76 ALA A O 1
ATOM 584 N N . GLU A 1 77 ? -3.901 -2.233 3.301 1.00 97.19 77 GLU A N 1
ATOM 585 C CA . GLU A 1 77 ? -3.767 -2.854 4.617 1.00 97.19 77 GLU A CA 1
ATOM 586 C C . GLU A 1 77 ? -2.297 -2.870 5.049 1.00 97.19 77 GLU A C 1
ATOM 588 O O . GLU A 1 77 ? -1.406 -3.167 4.247 1.00 97.19 77 GLU A O 1
ATOM 593 N N . VAL A 1 78 ? -2.030 -2.572 6.323 1.00 96.38 78 VAL A N 1
ATOM 594 C CA . VAL A 1 78 ? -0.712 -2.761 6.937 1.00 96.38 78 VAL A CA 1
ATOM 595 C C . VAL A 1 78 ? -0.840 -3.323 8.352 1.00 96.38 78 VAL A C 1
ATOM 597 O O . VAL A 1 78 ? -1.578 -2.794 9.182 1.00 96.38 78 VAL A O 1
ATOM 600 N N . GLY A 1 79 ? -0.087 -4.387 8.631 1.00 95.31 79 GLY A N 1
ATOM 601 C CA . GLY A 1 79 ? 0.091 -4.933 9.975 1.00 95.31 79 GLY A CA 1
ATOM 602 C C . GLY A 1 79 ? 1.286 -4.293 10.682 1.00 95.31 79 GLY A C 1
ATOM 603 O O . GLY A 1 79 ? 2.363 -4.158 10.097 1.00 95.31 79 GLY A O 1
ATOM 604 N N . THR A 1 80 ? 1.119 -3.915 11.947 1.00 94.50 80 THR A N 1
ATOM 605 C CA . THR A 1 80 ? 2.198 -3.406 12.806 1.00 94.50 80 THR A CA 1
ATOM 606 C C . THR A 1 80 ? 2.239 -4.163 14.125 1.00 94.50 80 THR A C 1
ATOM 608 O O . THR A 1 80 ? 1.192 -4.421 14.719 1.00 94.50 80 THR A O 1
ATOM 611 N N . ARG A 1 81 ? 3.447 -4.472 14.599 1.00 92.31 81 ARG A N 1
ATOM 612 C CA . ARG A 1 81 ? 3.706 -4.966 15.958 1.00 92.31 81 ARG A CA 1
ATOM 613 C C . ARG A 1 81 ? 4.222 -3.814 16.846 1.00 92.31 81 ARG A C 1
ATOM 615 O O . ARG A 1 81 ? 4.732 -2.845 16.273 1.00 92.31 81 ARG A O 1
ATOM 622 N N . PRO A 1 82 ? 4.060 -3.893 18.182 1.00 83.31 82 PRO A N 1
ATOM 623 C CA . PRO A 1 82 ? 4.638 -2.940 19.135 1.00 83.31 82 PRO A CA 1
ATOM 624 C C . PRO A 1 82 ? 6.160 -2.796 19.024 1.00 83.31 82 PRO A C 1
ATOM 626 O O . PRO A 1 82 ? 6.827 -3.793 18.659 1.00 83.31 82 PRO A O 1
#

pLDDT: mean 96.78, std 2.71, range [83.31, 98.81]

Solvent-accessible surface area (backbone atoms only — not comparable to full-atom values): 4616 Å² total; per-residue (Å²): 89,88,52,52,38,73,51,76,48,74,57,91,58,34,40,39,40,38,41,39,39,43,53,70,94,57,47,51,77,47,78,50,70,45,98,88,68,47,65,34,35,40,40,33,27,68,44,13,34,34,43,40,40,34,28,34,60,53,97,92,38,78,42,81,73,47,74,49,78,34,78,57,62,29,72,47,75,49,77,47,66,131